Protein AF-A0A1H4MIM4-F1 (afdb_monomer_lite)

Foldseek 3Di:
DDDWDWDQDPVRDIDTHPDPDFDADPPPQDPPPRGCPVSVDDDDDPPPPDD

Secondary structure (DSSP, 8-state):
---PPEEE-TTS-EEE-SSSS-PBPSSS--TTTTB--STTS--PPP-----

Radius of gyration: 15.89 Å; chains: 1; bounding box: 30×34×48 Å

Structure (mmCIF, N/CA/C/O backbone):
data_AF-A0A1H4MIM4-F1
#
_entry.id   AF-A0A1H4MIM4-F1
#
loop_
_atom_site.group_PDB
_atom_site.id
_atom_site.type_symbol
_atom_site.label_atom_id
_atom_site.label_alt_id
_atom_site.label_comp_id
_atom_site.label_asym_id
_atom_site.label_entity_id
_atom_site.label_seq_id
_atom_site.pdbx_PDB_ins_code
_atom_site.Cartn_x
_atom_site.Cartn_y
_atom_site.Cartn_z
_atom_site.occupancy
_atom_site.B_iso_or_equiv
_atom_site.auth_seq_id
_atom_site.auth_comp_id
_atom_site.auth_asym_id
_atom_site.auth_atom_id
_atom_site.pdbx_PDB_model_num
ATOM 1 N N . MET A 1 1 ? 14.049 -15.773 -4.104 1.00 59.69 1 MET A N 1
ATOM 2 C CA . MET A 1 1 ? 13.426 -14.591 -3.471 1.00 59.69 1 MET A CA 1
ATOM 3 C C . MET A 1 1 ? 12.369 -15.120 -2.522 1.00 59.69 1 MET A C 1
ATOM 5 O O . MET A 1 1 ? 11.536 -15.902 -2.965 1.00 59.69 1 MET A O 1
ATOM 9 N N . GLU A 1 2 ? 12.509 -14.838 -1.229 1.00 65.00 2 GLU A N 1
ATOM 10 C CA . GLU A 1 2 ? 11.857 -15.596 -0.156 1.00 65.00 2 GLU A CA 1
ATOM 11 C C . GLU A 1 2 ? 10.512 -14.996 0.266 1.00 65.00 2 GLU A C 1
ATOM 13 O O . GLU A 1 2 ? 10.420 -13.806 0.548 1.00 65.00 2 GLU A O 1
ATOM 18 N N . GLY A 1 3 ? 9.510 -15.877 0.343 1.00 72.00 3 GLY A N 1
ATOM 19 C CA . GLY A 1 3 ? 8.360 -15.788 1.242 1.00 72.00 3 GLY A CA 1
ATOM 20 C C . GLY A 1 3 ? 7.229 -14.810 0.892 1.00 72.00 3 GLY A C 1
ATOM 21 O O . GLY A 1 3 ? 7.424 -13.836 0.173 1.00 72.00 3 GLY A O 1
ATOM 22 N N . PRO A 1 4 ? 6.009 -15.067 1.395 1.00 84.88 4 PRO A N 1
ATOM 23 C CA . PRO A 1 4 ? 4.956 -14.060 1.462 1.00 84.88 4 PRO A CA 1
ATOM 24 C C . PRO A 1 4 ? 5.344 -12.926 2.429 1.00 84.88 4 PRO A C 1
ATOM 26 O O . PRO A 1 4 ? 5.886 -13.184 3.500 1.00 84.88 4 PRO A O 1
ATOM 29 N N . VAL A 1 5 ? 5.053 -11.670 2.071 1.00 90.81 5 VAL A N 1
ATOM 30 C CA . VAL A 1 5 ? 5.309 -10.512 2.954 1.00 90.81 5 VAL A CA 1
ATOM 31 C C . VAL A 1 5 ? 4.214 -10.415 4.011 1.00 90.81 5 VAL A C 1
ATOM 33 O O . VAL A 1 5 ? 3.043 -10.282 3.657 1.00 90.81 5 VAL A O 1
ATOM 36 N N . GLU A 1 6 ? 4.582 -10.424 5.288 1.00 94.62 6 GLU A N 1
ATOM 37 C CA . GLU A 1 6 ? 3.668 -10.183 6.408 1.00 94.62 6 GLU A CA 1
ATOM 38 C C . GLU A 1 6 ? 3.854 -8.773 6.981 1.00 94.62 6 GLU A C 1
ATOM 40 O O . GLU A 1 6 ? 4.974 -8.277 7.103 1.00 94.62 6 GLU A O 1
ATOM 45 N N . VAL A 1 7 ? 2.743 -8.106 7.295 1.00 94.00 7 VAL A N 1
ATOM 46 C CA . VAL A 1 7 ? 2.713 -6.732 7.809 1.00 94.00 7 VAL A CA 1
ATOM 47 C C . VAL A 1 7 ? 1.849 -6.681 9.059 1.00 94.00 7 VAL A C 1
ATOM 49 O O . VAL A 1 7 ? 0.665 -7.008 8.986 1.00 94.00 7 VAL A O 1
ATOM 52 N N . GLN A 1 8 ? 2.414 -6.208 10.170 1.00 96.81 8 GLN A N 1
ATOM 53 C CA . GLN A 1 8 ? 1.659 -5.858 11.371 1.00 96.81 8 GLN A CA 1
ATOM 54 C C . GLN A 1 8 ? 1.126 -4.423 11.266 1.00 96.81 8 GLN A C 1
ATOM 56 O O . GLN A 1 8 ? 1.843 -3.496 10.881 1.00 96.81 8 GLN A O 1
ATOM 61 N N . LEU A 1 9 ? -0.143 -4.237 11.604 1.00 94.38 9 LEU A N 1
ATOM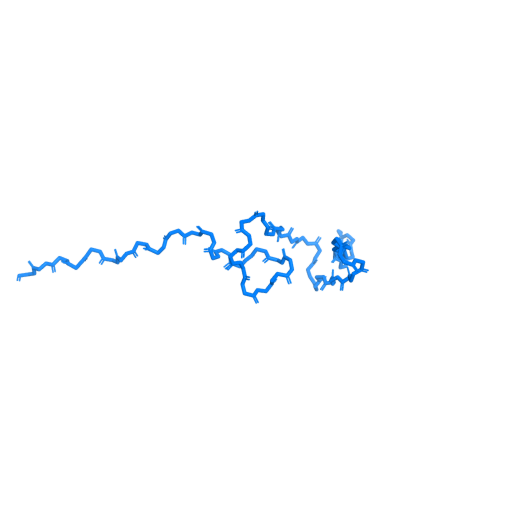 62 C CA . LEU A 1 9 ? -0.817 -2.947 11.641 1.00 94.38 9 LEU A CA 1
ATOM 63 C C . LEU A 1 9 ? -0.772 -2.344 13.048 1.00 94.38 9 LEU A C 1
ATOM 65 O O . LEU A 1 9 ? -0.473 -3.012 14.035 1.00 94.38 9 LEU A O 1
ATOM 69 N N . ALA A 1 10 ? -1.102 -1.056 13.144 1.00 90.88 10 ALA A N 1
ATOM 70 C CA . ALA A 1 10 ? -1.084 -0.324 14.410 1.00 90.88 10 ALA A CA 1
ATOM 71 C C . ALA A 1 10 ? -2.094 -0.852 15.448 1.00 90.88 10 ALA A C 1
ATOM 73 O O . ALA A 1 10 ? -1.908 -0.632 16.639 1.00 90.88 10 ALA A O 1
ATOM 74 N N . ASP A 1 11 ? -3.147 -1.544 15.008 1.00 94.12 11 ASP A N 1
ATOM 75 C CA . ASP A 1 11 ? -4.118 -2.221 15.878 1.00 94.12 11 ASP A CA 1
ATOM 76 C C . ASP A 1 11 ? -3.660 -3.629 16.312 1.00 94.12 11 ASP A C 1
ATOM 78 O O . ASP A 1 11 ? -4.395 -4.335 16.999 1.00 94.12 11 ASP A O 1
ATOM 82 N N . GLY A 1 12 ? -2.453 -4.046 15.913 1.00 96.12 12 GLY A N 1
ATOM 83 C CA . GLY A 1 12 ? -1.890 -5.367 16.185 1.00 96.12 12 GLY A CA 1
ATOM 84 C C . GLY A 1 12 ? -2.335 -6.464 15.212 1.00 96.12 12 GLY A C 1
ATOM 85 O O . GLY A 1 12 ? -1.830 -7.584 15.307 1.00 96.12 12 GLY A O 1
ATOM 86 N N . SER A 1 13 ? -3.239 -6.176 14.267 1.00 95.81 13 SER A N 1
ATOM 87 C CA . SER A 1 13 ? -3.641 -7.140 13.237 1.00 95.81 13 SER A CA 1
ATOM 88 C C . SER A 1 13 ? -2.522 -7.387 12.219 1.00 95.81 13 SER A C 1
ATOM 90 O O . SER A 1 13 ? -1.644 -6.545 12.026 1.00 95.81 13 SER A O 1
ATOM 92 N N . HIS A 1 14 ? -2.544 -8.551 11.566 1.00 96.00 14 HIS A N 1
ATOM 93 C CA . HIS A 1 14 ? -1.541 -8.946 10.575 1.00 96.00 14 HIS A CA 1
ATOM 94 C C . HIS A 1 14 ? -2.176 -9.158 9.200 1.00 96.00 14 HIS A C 1
ATOM 96 O O . HIS A 1 14 ? -3.274 -9.705 9.081 1.00 96.00 14 HIS A O 1
ATOM 102 N N . ALA A 1 15 ? -1.468 -8.740 8.152 1.00 95.12 15 ALA A N 1
ATOM 103 C CA . ALA A 1 15 ? -1.855 -8.949 6.765 1.00 95.12 15 ALA A CA 1
ATOM 104 C C . ALA A 1 15 ? -0.727 -9.634 5.990 1.00 95.12 15 ALA A C 1
ATOM 106 O O . ALA A 1 15 ? 0.400 -9.142 5.949 1.00 95.12 15 ALA A O 1
ATOM 107 N N . THR A 1 16 ? -1.054 -10.732 5.310 1.00 95.31 16 THR A N 1
ATOM 108 C CA . THR A 1 16 ? -0.096 -11.511 4.519 1.00 95.31 16 THR A CA 1
ATOM 109 C C . THR A 1 16 ? -0.322 -11.306 3.023 1.00 95.31 16 THR A C 1
ATOM 111 O O . THR A 1 16 ? -1.429 -11.465 2.503 1.00 95.31 16 THR A O 1
ATOM 114 N N . SER A 1 17 ? 0.741 -10.971 2.300 1.00 92.06 17 SER A N 1
ATOM 115 C CA . SER A 1 17 ? 0.762 -10.883 0.845 1.00 92.06 17 SER A CA 1
ATOM 116 C C . SER A 1 17 ? 1.109 -12.237 0.246 1.00 92.06 17 SER A C 1
ATOM 118 O O . SER A 1 17 ? 2.122 -12.834 0.580 1.00 92.06 17 SER A O 1
ATOM 120 N N . ARG A 1 18 ? 0.332 -12.678 -0.746 1.00 87.88 18 ARG A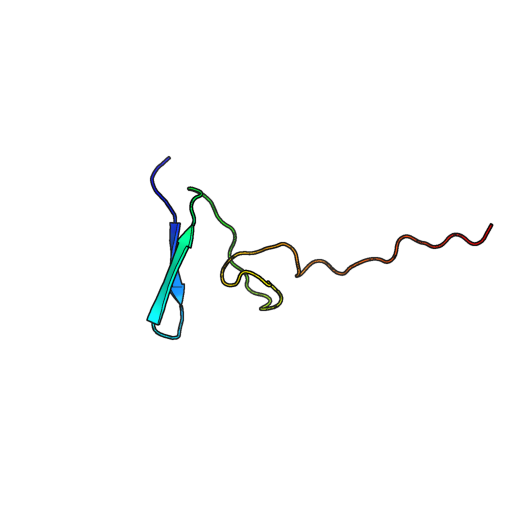 N 1
ATOM 121 C CA . ARG A 1 18 ? 0.658 -13.870 -1.553 1.00 87.88 18 ARG A CA 1
ATOM 122 C C . ARG A 1 18 ? 1.863 -13.657 -2.479 1.00 87.88 18 ARG A C 1
ATOM 124 O O . ARG A 1 18 ? 2.351 -14.605 -3.082 1.00 87.88 18 ARG A O 1
ATOM 131 N N . ARG A 1 19 ? 2.293 -12.404 -2.654 1.00 87.50 19 ARG A N 1
ATOM 132 C CA . ARG A 1 19 ? 3.474 -12.015 -3.431 1.00 87.50 19 ARG A CA 1
ATOM 133 C C . ARG A 1 19 ? 4.662 -11.810 -2.501 1.00 87.50 19 ARG A C 1
ATOM 135 O O . ARG A 1 19 ? 4.494 -11.290 -1.399 1.00 87.50 19 ARG A O 1
ATOM 142 N N . PHE A 1 20 ? 5.847 -12.099 -3.025 1.00 87.06 20 PHE A N 1
ATOM 143 C CA . PHE A 1 20 ? 7.127 -11.834 -2.366 1.00 87.06 20 PHE A CA 1
ATOM 144 C C . PHE A 1 20 ? 7.479 -10.342 -2.281 1.00 87.06 20 PHE A C 1
ATOM 146 O O . PHE A 1 20 ? 8.301 -9.936 -1.472 1.00 87.06 20 PHE A O 1
ATOM 153 N N . MET A 1 21 ? 6.868 -9.514 -3.131 1.00 91.19 21 MET A N 1
ATOM 154 C CA . MET A 1 21 ? 7.047 -8.067 -3.135 1.00 91.19 21 MET A CA 1
ATOM 155 C C . MET A 1 21 ? 5.679 -7.400 -3.188 1.00 91.19 21 MET A C 1
ATOM 157 O O . MET A 1 21 ? 4.829 -7.744 -4.017 1.00 91.19 21 MET A O 1
ATOM 161 N N . ALA A 1 22 ? 5.475 -6.436 -2.298 1.00 92.44 22 ALA A N 1
ATOM 162 C CA . ALA A 1 22 ? 4.237 -5.691 -2.178 1.00 92.44 22 ALA A CA 1
ATOM 163 C C . ALA A 1 22 ? 4.528 -4.219 -1.869 1.00 92.44 22 ALA A C 1
ATOM 165 O O . ALA A 1 22 ? 5.540 -3.882 -1.259 1.00 92.44 22 ALA A O 1
ATOM 166 N N . ALA A 1 23 ? 3.621 -3.342 -2.295 1.00 95.75 23 ALA A N 1
ATOM 167 C CA . ALA A 1 23 ? 3.669 -1.921 -1.981 1.00 95.75 23 ALA A CA 1
ATOM 168 C C . ALA A 1 23 ? 2.689 -1.603 -0.845 1.00 95.75 23 ALA A C 1
ATOM 170 O O . ALA A 1 23 ? 1.552 -2.079 -0.860 1.00 95.75 23 ALA A O 1
ATOM 171 N N . ILE A 1 24 ? 3.112 -0.764 0.102 1.00 95.88 24 ILE A N 1
ATOM 172 C CA . ILE A 1 24 ? 2.304 -0.349 1.256 1.00 95.88 24 ILE A CA 1
ATOM 173 C C . ILE A 1 24 ? 1.559 0.951 0.957 1.00 95.88 24 ILE A C 1
ATOM 175 O O . ILE A 1 24 ? 2.091 1.890 0.363 1.00 95.88 24 ILE A O 1
ATOM 179 N N . CYS A 1 25 ? 0.295 1.003 1.366 1.00 96.69 25 CYS A N 1
ATOM 180 C CA . CYS A 1 25 ? -0.523 2.196 1.282 1.00 96.69 25 CYS A CA 1
ATOM 181 C C . CYS A 1 25 ? -0.142 3.187 2.387 1.00 96.69 25 CYS A C 1
ATOM 183 O O . CYS A 1 25 ? -0.367 2.934 3.565 1.00 96.69 25 CYS A O 1
ATOM 185 N N . THR A 1 26 ? 0.335 4.366 1.997 1.00 95.56 26 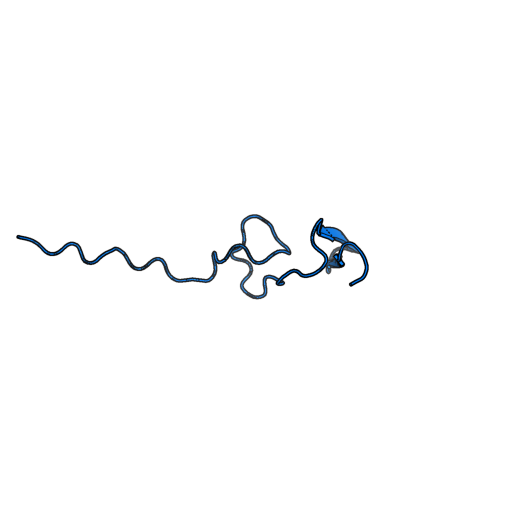THR A N 1
ATOM 186 C CA . THR A 1 26 ? 0.589 5.486 2.921 1.00 95.56 26 THR A CA 1
ATOM 187 C C . THR A 1 26 ? -0.487 6.575 2.847 1.00 95.56 26 THR A C 1
ATOM 189 O O . THR A 1 26 ? -0.584 7.419 3.729 1.00 95.56 26 THR A O 1
ATOM 192 N N . CYS A 1 27 ? -1.344 6.547 1.819 1.00 96.31 27 CYS A N 1
ATOM 193 C CA . CYS A 1 27 ? -2.383 7.560 1.590 1.00 96.31 27 CYS A CA 1
ATOM 194 C C . CYS A 1 27 ? -3.749 7.242 2.227 1.00 96.31 27 CYS A C 1
ATOM 196 O O . CYS A 1 27 ? -4.646 8.079 2.163 1.00 96.31 27 CYS A O 1
ATOM 198 N N . ARG A 1 28 ? -3.936 6.024 2.760 1.00 94.25 28 ARG A N 1
ATOM 199 C CA . ARG A 1 28 ? -5.203 5.495 3.313 1.00 94.25 28 ARG A CA 1
ATOM 200 C C . ARG A 1 28 ? -6.415 5.496 2.366 1.00 94.25 28 ARG A C 1
ATOM 202 O O . ARG A 1 28 ? -7.546 5.371 2.815 1.00 94.25 28 ARG A O 1
ATOM 209 N N . ARG A 1 29 ? -6.196 5.597 1.051 1.00 95.19 29 ARG A N 1
ATOM 210 C CA . ARG A 1 29 ? -7.266 5.528 0.029 1.00 95.19 29 ARG A CA 1
ATOM 211 C C . ARG A 1 29 ? -7.468 4.133 -0.559 1.00 95.19 29 ARG A C 1
ATOM 213 O O . ARG A 1 29 ? -8.354 3.959 -1.390 1.00 95.19 29 ARG A O 1
ATOM 220 N N . SER A 1 30 ? -6.616 3.174 -0.195 1.00 95.56 30 SER A N 1
ATOM 221 C CA . SER A 1 30 ? -6.696 1.814 -0.725 1.00 95.56 30 SER A CA 1
ATOM 222 C C . SER A 1 30 ? -7.947 1.101 -0.233 1.00 95.56 30 SER A C 1
ATOM 224 O O . SER A 1 30 ? -8.283 1.179 0.948 1.00 95.56 30 SER A O 1
ATOM 226 N N . ARG A 1 31 ? -8.602 0.362 -1.129 1.00 95.62 31 ARG A N 1
ATOM 227 C CA . ARG A 1 31 ? -9.720 -0.532 -0.792 1.00 95.62 31 ARG A CA 1
ATOM 228 C C . ARG A 1 31 ? -9.253 -1.869 -0.225 1.00 95.62 31 ARG A C 1
ATOM 230 O O . ARG A 1 31 ? -10.057 -2.621 0.308 1.00 95.62 31 ARG A O 1
ATOM 237 N N . THR A 1 32 ? -7.964 -2.160 -0.345 1.00 95.00 32 THR A N 1
ATOM 238 C CA . THR A 1 32 ? -7.332 -3.398 0.115 1.00 95.00 32 THR A CA 1
ATOM 239 C C . THR A 1 32 ? -6.189 -3.074 1.071 1.00 95.00 32 THR A C 1
ATOM 241 O O . THR A 1 32 ? -5.086 -3.602 0.925 1.00 95.00 32 THR A O 1
ATOM 244 N N . TYR A 1 33 ? -6.416 -2.136 1.997 1.00 94.62 33 TYR A N 1
ATOM 245 C CA . TYR A 1 33 ? -5.442 -1.780 3.0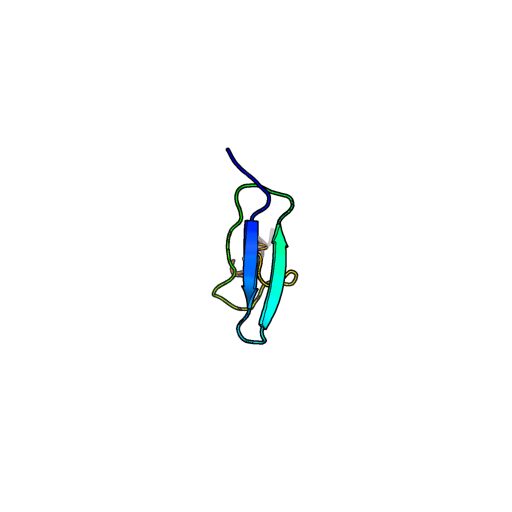31 1.00 94.62 33 TYR A CA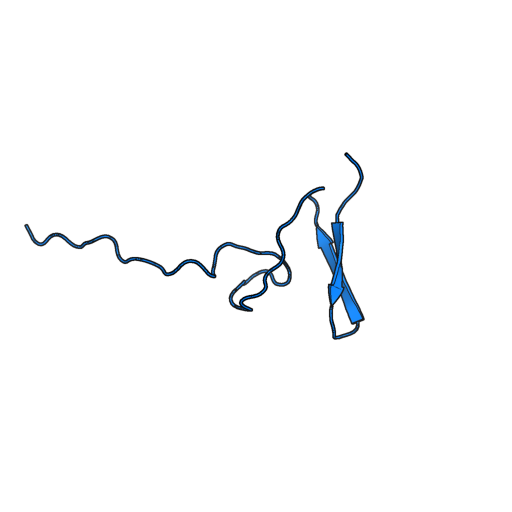 1
ATOM 246 C C . TYR A 1 33 ? -4.946 -3.053 3.752 1.00 94.62 33 TYR A C 1
ATOM 248 O O . TYR A 1 33 ? -5.772 -3.913 4.054 1.00 94.62 33 TYR A O 1
ATOM 256 N N . PRO A 1 34 ? -3.629 -3.217 3.999 1.00 96.06 34 PRO A N 1
ATOM 257 C CA . PRO A 1 34 ? -2.544 -2.233 3.861 1.00 96.06 34 PRO A CA 1
ATOM 258 C C . PRO A 1 34 ? -1.909 -2.110 2.471 1.00 96.06 34 PRO A C 1
ATOM 260 O O . PRO A 1 34 ? -0.993 -1.308 2.287 1.00 96.06 34 PRO A O 1
ATOM 263 N N . TRP A 1 35 ? -2.364 -2.863 1.474 1.00 96.44 35 TRP A N 1
ATOM 264 C CA . TRP A 1 35 ? -1.715 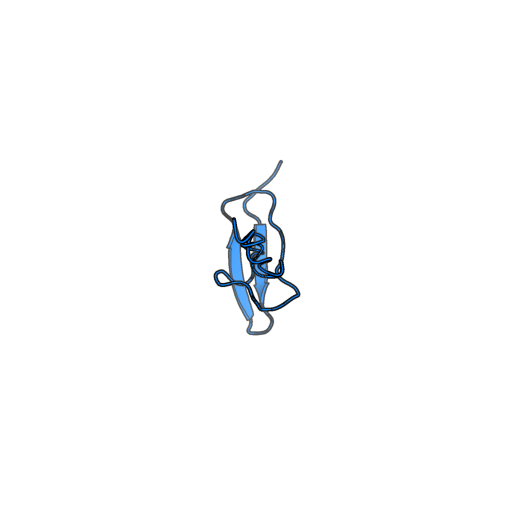-2.915 0.164 1.00 96.44 35 TRP A CA 1
ATOM 265 C C . TRP A 1 35 ? -2.045 -1.698 -0.695 1.00 96.44 35 TRP A C 1
ATOM 267 O O . TRP A 1 35 ? -3.172 -1.205 -0.697 1.00 96.44 35 TRP A O 1
ATOM 277 N N . CYS A 1 36 ? -1.075 -1.204 -1.460 1.00 96.38 36 CYS A N 1
ATOM 278 C CA . CYS A 1 36 ? -1.312 -0.160 -2.450 1.00 96.38 36 CYS A CA 1
ATOM 279 C C . CYS A 1 36 ? -2.027 -0.745 -3.678 1.00 96.38 36 CYS A C 1
ATOM 281 O O . CYS A 1 36 ? -1.464 -1.557 -4.407 1.00 96.38 36 CYS A O 1
ATOM 283 N N . ASP A 1 37 ? -3.246 -0.278 -3.935 1.00 95.38 37 ASP A N 1
ATOM 284 C CA . ASP A 1 37 ? -4.092 -0.634 -5.084 1.00 95.38 37 ASP A CA 1
ATOM 285 C C . ASP A 1 37 ? -4.123 0.479 -6.152 1.00 95.38 37 ASP A C 1
ATOM 287 O O . ASP A 1 37 ? -5.004 0.526 -7.006 1.00 95.38 37 ASP A O 1
ATOM 291 N N . THR A 1 38 ? -3.172 1.417 -6.086 1.00 95.25 38 THR A N 1
ATOM 292 C CA . THR A 1 38 ? -3.094 2.639 -6.907 1.00 95.25 38 THR A CA 1
ATOM 293 C C . THR A 1 38 ? -4.235 3.650 -6.728 1.00 95.25 38 THR A C 1
ATOM 295 O O . THR A 1 38 ? -4.225 4.676 -7.407 1.00 95.25 38 THR A O 1
ATOM 298 N N . SER A 1 39 ? -5.133 3.481 -5.749 1.00 94.94 39 SER A N 1
ATOM 299 C CA . SER A 1 39 ? -6.211 4.446 -5.452 1.00 94.94 39 SER A CA 1
ATOM 300 C C . SER A 1 39 ? -5.716 5.849 -5.059 1.00 94.94 39 SER A C 1
ATOM 302 O O . SER A 1 39 ? -6.490 6.805 -5.042 1.00 94.94 39 SER A O 1
ATOM 304 N N . HIS A 1 40 ? -4.421 6.012 -4.762 1.00 94.38 40 HIS A N 1
ATOM 305 C CA . HIS A 1 40 ? -3.807 7.329 -4.571 1.00 94.38 40 HIS A CA 1
ATOM 306 C C . HIS A 1 40 ? -3.765 8.163 -5.857 1.00 94.38 40 HIS A C 1
ATOM 308 O O . HIS A 1 40 ? -3.739 9.393 -5.781 1.00 94.38 40 HIS A O 1
ATOM 314 N N . ARG A 1 41 ? -3.745 7.517 -7.030 1.00 92.25 41 ARG A N 1
ATOM 315 C CA . ARG A 1 41 ? -3.685 8.209 -8.314 1.00 92.25 41 ARG A CA 1
ATOM 316 C C . ARG A 1 41 ? -4.981 8.986 -8.509 1.00 92.25 41 ARG A C 1
ATOM 318 O O . ARG A 1 41 ? -6.080 8.443 -8.408 1.00 92.25 41 ARG A O 1
ATOM 325 N N . ARG A 1 42 ? -4.851 10.283 -8.787 1.00 80.12 42 ARG A N 1
ATOM 326 C CA . ARG A 1 42 ? -5.988 11.125 -9.157 1.00 80.12 42 ARG A CA 1
ATOM 327 C C . ARG A 1 42 ? -6.589 10.549 -10.438 1.00 80.12 42 ARG A C 1
ATOM 329 O O . ARG A 1 42 ? -5.874 10.393 -11.423 1.00 80.12 42 ARG A O 1
ATOM 336 N N . ARG A 1 43 ? -7.888 10.238 -10.432 1.00 74.38 43 ARG A N 1
ATOM 337 C CA . ARG A 1 43 ? -8.606 9.915 -11.669 1.00 74.38 43 ARG A CA 1
ATOM 338 C C . ARG A 1 43 ? -8.660 11.192 -12.500 1.00 74.38 43 ARG A C 1
ATOM 340 O O . ARG A 1 43 ? -9.425 12.098 -12.177 1.00 74.38 43 ARG A O 1
ATOM 347 N N . THR A 1 44 ? -7.821 11.300 -13.520 1.00 74.62 44 THR A N 1
ATOM 348 C CA . THR A 1 44 ? -8.069 12.255 -14.594 1.00 74.62 44 THR A CA 1
ATOM 349 C C . THR A 1 44 ? -9.302 11.749 -15.331 1.00 74.62 44 THR A C 1
ATOM 351 O O . THR A 1 44 ? -9.375 10.579 -15.710 1.00 74.62 44 THR A O 1
ATOM 354 N N . LYS A 1 45 ? -10.332 12.592 -15.460 1.00 70.12 45 LYS A N 1
ATOM 355 C CA . LYS A 1 45 ? -11.352 12.312 -16.471 1.00 70.12 45 LYS A CA 1
ATOM 356 C C . LYS A 1 45 ? -10.598 12.312 -17.808 1.00 70.12 45 LYS A C 1
ATOM 358 O O . LYS A 1 45 ? -9.789 13.225 -17.985 1.00 70.12 45 LYS A O 1
ATOM 363 N N . PRO A 1 46 ? -10.780 11.314 -18.694 1.00 65.94 46 PRO A N 1
ATOM 364 C CA . PRO A 1 46 ? -10.331 11.494 -20.066 1.00 65.94 46 PRO A CA 1
ATOM 365 C C . PRO A 1 46 ? -10.948 12.803 -20.547 1.00 65.94 46 PRO A C 1
ATOM 367 O O . PRO A 1 46 ? -12.125 13.061 -20.256 1.00 65.94 46 PRO A O 1
ATOM 370 N N . ASP A 1 47 ? -10.117 13.651 -21.144 1.00 70.44 47 ASP A N 1
ATOM 371 C CA . ASP A 1 47 ? -10.556 14.912 -21.716 1.00 70.44 47 ASP A CA 1
ATOM 372 C C . ASP A 1 47 ? -11.723 14.582 -22.647 1.00 70.44 47 ASP A C 1
ATOM 374 O O . ASP A 1 47 ? -11.585 13.796 -23.587 1.00 70.44 47 ASP A O 1
ATOM 378 N N . ARG A 1 48 ? -12.927 15.016 -22.266 1.00 69.00 48 ARG A N 1
ATOM 379 C CA . ARG A 1 48 ? -14.080 14.890 -23.147 1.00 69.00 48 ARG A CA 1
ATOM 380 C C . ARG A 1 48 ? -13.907 16.013 -24.145 1.00 69.00 48 ARG A C 1
ATOM 382 O O . ARG A 1 48 ? -14.452 17.087 -23.919 1.00 69.00 48 ARG A O 1
ATOM 389 N N . ASP A 1 49 ? -13.116 15.745 -25.172 1.00 65.38 49 ASP A N 1
ATOM 390 C CA . ASP A 1 49 ? -13.015 16.601 -26.340 1.00 65.38 49 ASP A CA 1
ATOM 391 C C . ASP A 1 49 ? -14.436 16.737 -26.916 1.00 65.38 49 ASP A C 1
ATOM 393 O O . ASP A 1 49 ? -15.047 15.719 -27.278 1.00 65.38 49 ASP A O 1
ATOM 397 N N . PRO A 1 50 ? -15.051 17.931 -26.876 1.00 67.56 50 PRO A N 1
ATOM 398 C CA . PRO A 1 50 ? -16.323 18.139 -27.529 1.00 67.56 50 PRO A CA 1
ATOM 399 C C . PRO A 1 50 ? -16.017 18.327 -29.016 1.00 67.56 50 PRO A C 1
ATOM 401 O O . PRO A 1 50 ? -15.517 19.377 -29.412 1.00 67.56 50 PRO A O 1
ATOM 404 N N . MET A 1 51 ? -16.278 17.283 -29.806 1.00 63.19 51 MET A N 1
ATOM 405 C CA . MET A 1 51 ? -16.409 17.393 -31.265 1.00 63.19 51 MET A CA 1
ATOM 406 C C . MET A 1 51 ? -17.415 18.479 -31.645 1.00 63.19 51 MET A C 1
ATOM 408 O O . MET A 1 51 ? -18.471 18.553 -30.970 1.00 63.19 51 MET A O 1
#

Sequence (51 aa):
MEGPVEVQLADGSHATSRRFMAAICTCRRSRTYPWCDTSHRRRTKPDRDPM

pLDDT: mean 87.57, std 11.44, range [59.69, 96.81]